Protein AF-C6Q1Y8-F1 (afdb_monomer_lite)

Secondary structure (DSSP, 8-state):
----S-HHHHHHHHHHHHHHTTSS-GGGHHHHHHHHHHHHHHHHHHHHHSGGG--HHHHHHHHHHHHHHHHHHS--

Sequence (76 aa):
MLLKSNLYERNLILLKTLAAYGYLKEEYLNDINEMTILLYHGMLTKILNSGETLNIEECSETMLRYIKQITASFKN

Structure (mmCIF, N/CA/C/O backbone):
data_AF-C6Q1Y8-F1
#
_entry.id   AF-C6Q1Y8-F1
#
loop_
_atom_site.group_PDB
_atom_site.id
_atom_site.type_symbol
_atom_site.label_atom_id
_atom_site.label_alt_id
_atom_site.label_comp_id
_atom_site.label_asym_id
_atom_site.label_entity_id
_atom_site.label_seq_id
_atom_site.pdbx_PDB_ins_code
_atom_site.Cartn_x
_atom_site.Cartn_y
_atom_site.Cartn_z
_atom_site.occ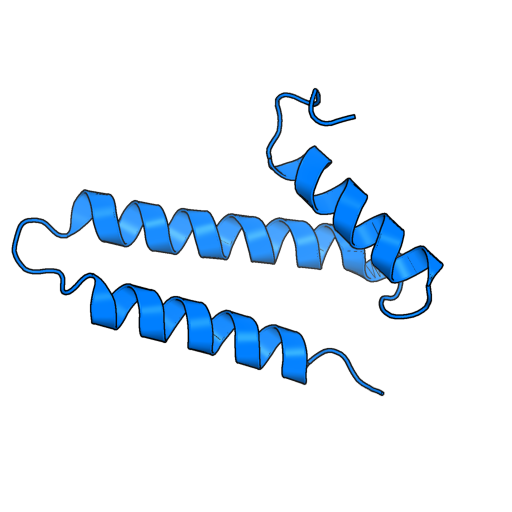upancy
_atom_site.B_iso_or_equiv
_atom_site.auth_seq_id
_atom_site.auth_comp_id
_atom_site.auth_asym_id
_atom_site.auth_atom_id
_atom_site.pdbx_PDB_model_num
ATOM 1 N N . MET A 1 1 ? 4.585 18.415 -10.132 1.00 46.25 1 MET A N 1
ATOM 2 C CA . MET A 1 1 ? 3.364 19.208 -9.852 1.00 46.25 1 MET A CA 1
ATOM 3 C C . MET A 1 1 ? 2.536 18.513 -8.780 1.00 46.25 1 MET A C 1
ATOM 5 O O . MET A 1 1 ? 2.077 17.405 -9.010 1.00 46.25 1 MET A O 1
ATOM 9 N N . LEU A 1 2 ? 2.330 19.171 -7.637 1.00 43.97 2 LEU A N 1
ATOM 10 C CA . LEU A 1 2 ? 1.458 18.748 -6.523 1.00 43.97 2 LEU A CA 1
ATOM 11 C C . LEU A 1 2 ? -0.048 19.009 -6.792 1.00 43.97 2 LEU A C 1
ATOM 13 O O . LEU A 1 2 ? -0.839 19.053 -5.860 1.00 43.97 2 LEU A O 1
ATOM 17 N N . LEU A 1 3 ? -0.440 19.199 -8.061 1.00 49.00 3 LEU A N 1
ATOM 18 C CA . LEU A 1 3 ? -1.738 19.757 -8.480 1.00 49.00 3 LEU A CA 1
ATOM 19 C C . LEU A 1 3 ? -2.608 18.796 -9.308 1.00 49.00 3 LEU A C 1
ATOM 21 O O . LEU A 1 3 ? -3.530 19.232 -9.987 1.00 49.00 3 LEU A O 1
ATOM 25 N N . LYS A 1 4 ? -2.334 17.489 -9.282 1.00 48.59 4 LYS A N 1
ATOM 26 C CA . LYS A 1 4 ? -3.311 16.507 -9.764 1.00 48.59 4 LYS A CA 1
ATOM 27 C C . LYS A 1 4 ? -4.225 16.141 -8.600 1.00 48.59 4 LYS A C 1
ATOM 29 O O . LYS A 1 4 ? -3.749 15.667 -7.570 1.00 48.59 4 LYS A O 1
ATOM 34 N N . SER A 1 5 ? -5.520 16.409 -8.754 1.00 57.75 5 SER A N 1
ATOM 35 C CA . SER A 1 5 ? -6.561 16.270 -7.722 1.00 57.75 5 SER A CA 1
ATOM 36 C C . SER A 1 5 ? -6.736 14.832 -7.226 1.00 57.75 5 SER A C 1
ATOM 38 O O . SER A 1 5 ? -7.378 14.601 -6.208 1.00 57.75 5 SER A O 1
ATOM 40 N N . ASN A 1 6 ? -6.172 13.861 -7.945 1.00 82.50 6 ASN A N 1
ATOM 41 C CA . ASN A 1 6 ? -6.328 12.445 -7.677 1.00 82.50 6 ASN A CA 1
ATOM 42 C C . ASN A 1 6 ? -5.068 11.859 -7.010 1.00 82.50 6 ASN A C 1
ATOM 44 O O . ASN A 1 6 ? -3.970 11.900 -7.576 1.00 82.50 6 ASN A O 1
ATOM 48 N N . LEU A 1 7 ? -5.244 11.275 -5.816 1.00 83.94 7 LEU A N 1
ATOM 49 C CA . LEU A 1 7 ? -4.211 10.537 -5.075 1.00 83.94 7 LEU A CA 1
ATOM 50 C C . LEU A 1 7 ? -3.542 9.464 -5.947 1.00 83.94 7 LEU A C 1
ATOM 52 O O . LEU A 1 7 ? -2.325 9.293 -5.874 1.00 83.94 7 LEU A O 1
ATOM 56 N N . TYR A 1 8 ? -4.319 8.823 -6.824 1.00 89.94 8 TYR A N 1
ATOM 57 C CA . TYR A 1 8 ? -3.831 7.831 -7.772 1.00 89.94 8 TYR A CA 1
ATOM 58 C C . TYR A 1 8 ? -2.742 8.388 -8.679 1.00 89.94 8 TYR A C 1
ATOM 60 O O . TYR A 1 8 ? -1.669 7.804 -8.801 1.00 89.94 8 TYR A O 1
ATOM 68 N N . GLU A 1 9 ? -2.983 9.541 -9.297 1.00 91.06 9 GLU A N 1
ATOM 69 C CA . GLU A 1 9 ? -2.025 10.107 -10.240 1.00 91.06 9 GLU A CA 1
ATOM 70 C C . GLU A 1 9 ? -0.775 10.634 -9.533 1.00 91.06 9 GLU A C 1
ATOM 72 O O . GLU A 1 9 ? 0.329 10.526 -10.066 1.00 91.06 9 GLU A O 1
ATOM 77 N N . ARG A 1 10 ? -0.937 11.188 -8.325 1.00 88.94 10 ARG A N 1
ATOM 78 C CA . ARG A 1 10 ? 0.186 11.661 -7.508 1.00 88.94 10 ARG A CA 1
ATOM 79 C C . ARG A 1 10 ? 1.114 10.514 -7.125 1.00 88.94 10 ARG A C 1
ATOM 81 O O . ARG A 1 10 ? 2.323 10.649 -7.295 1.00 88.94 10 ARG A O 1
ATOM 88 N N . ASN A 1 11 ? 0.561 9.403 -6.644 1.00 89.69 11 ASN A N 1
ATOM 89 C CA . ASN A 1 11 ? 1.364 8.245 -6.266 1.00 89.69 11 ASN A CA 1
ATOM 90 C C . ASN A 1 11 ? 2.000 7.581 -7.502 1.00 89.69 11 ASN A C 1
ATOM 92 O O . ASN A 1 11 ? 3.190 7.274 -7.487 1.00 89.69 11 ASN A O 1
ATOM 96 N N . LEU A 1 12 ? 1.285 7.518 -8.631 1.00 92.62 12 LEU A N 1
ATOM 97 C CA . LEU A 1 12 ? 1.838 7.001 -9.884 1.00 92.62 12 LEU A CA 1
ATOM 98 C C . LEU A 1 12 ? 3.030 7.825 -10.404 1.00 92.62 12 LEU A C 1
ATOM 100 O O . LEU A 1 12 ? 3.973 7.254 -10.941 1.00 92.62 12 LEU A O 1
ATOM 104 N N . ILE A 1 13 ? 3.030 9.155 -10.240 1.00 93.94 13 ILE A N 1
ATOM 105 C CA . ILE A 1 13 ? 4.183 10.005 -10.605 1.00 93.94 13 ILE A CA 1
ATOM 106 C C . ILE A 1 13 ? 5.429 9.629 -9.788 1.00 93.94 13 ILE A C 1
ATOM 108 O O . ILE A 1 13 ? 6.533 9.566 -10.337 1.00 93.94 13 ILE A O 1
ATOM 112 N N . LEU A 1 14 ? 5.259 9.351 -8.493 1.00 91.69 14 LEU A N 1
ATOM 113 C CA . LEU A 1 14 ? 6.356 8.918 -7.625 1.00 91.69 14 LEU A CA 1
ATOM 114 C C . LEU A 1 14 ? 6.875 7.538 -8.052 1.00 91.69 14 LEU A C 1
ATOM 116 O O . LEU A 1 14 ? 8.079 7.361 -8.219 1.00 91.69 14 LEU A O 1
ATOM 120 N N . LEU A 1 15 ? 5.976 6.592 -8.332 1.00 92.12 15 LEU A N 1
ATOM 121 C CA . LEU A 1 15 ? 6.339 5.255 -8.811 1.00 92.12 15 LEU A CA 1
ATOM 122 C C . LEU A 1 15 ? 7.057 5.290 -10.170 1.00 92.12 15 LEU A C 1
ATOM 124 O O . LEU A 1 15 ? 8.056 4.598 -10.350 1.00 92.12 15 LEU A O 1
ATOM 128 N N . LYS A 1 16 ? 6.625 6.150 -11.100 1.00 94.62 16 LYS A N 1
ATOM 129 C CA . LYS A 1 16 ? 7.320 6.375 -12.381 1.00 94.62 16 LYS A CA 1
ATOM 130 C C . LYS A 1 16 ? 8.734 6.911 -12.192 1.00 94.62 16 LYS A C 1
ATOM 132 O O . LYS A 1 16 ? 9.636 6.524 -12.924 1.00 94.62 16 LYS A O 1
ATOM 137 N N . THR A 1 17 ? 8.937 7.770 -11.195 1.00 94.19 17 THR A N 1
ATOM 138 C CA . THR A 1 17 ? 10.273 8.274 -10.854 1.00 94.19 17 THR A CA 1
ATOM 139 C C . THR A 1 17 ? 11.177 7.128 -10.394 1.00 94.19 17 THR A C 1
ATOM 141 O O . THR A 1 17 ? 12.307 7.017 -10.851 1.00 94.19 17 THR A O 1
ATOM 144 N N . LEU A 1 18 ? 10.666 6.227 -9.550 1.00 91.19 18 LEU A N 1
ATOM 145 C CA . LEU A 1 18 ? 11.411 5.049 -9.094 1.00 91.19 18 LEU A CA 1
ATOM 146 C C . LEU A 1 18 ? 11.713 4.064 -10.232 1.00 91.19 18 LEU A C 1
ATOM 148 O O . LEU A 1 18 ? 12.815 3.521 -10.288 1.00 91.19 18 LEU A O 1
ATOM 152 N N . ALA A 1 19 ? 10.774 3.872 -11.159 1.00 92.50 19 ALA A N 1
ATOM 153 C CA . ALA A 1 19 ? 10.990 3.049 -12.346 1.00 92.50 19 ALA A CA 1
ATOM 154 C C . ALA A 1 19 ? 12.076 3.623 -13.267 1.00 92.50 19 ALA A C 1
ATOM 156 O O . ALA A 1 19 ? 12.937 2.881 -13.729 1.00 92.50 19 ALA A O 1
ATOM 157 N N . ALA A 1 20 ? 12.103 4.948 -13.456 1.00 94.06 20 ALA A N 1
ATOM 158 C CA . ALA A 1 20 ? 13.135 5.624 -14.243 1.00 94.06 20 ALA A CA 1
ATOM 159 C C . ALA A 1 20 ? 14.551 5.443 -13.663 1.00 94.06 20 ALA A C 1
ATOM 161 O O . ALA A 1 20 ? 15.528 5.440 -14.408 1.00 94.06 20 ALA A O 1
ATOM 162 N N . TYR A 1 21 ? 14.668 5.252 -12.345 1.00 93.75 21 TYR A N 1
ATOM 163 C CA . TYR A 1 21 ? 15.928 4.911 -11.677 1.00 93.75 21 TYR A CA 1
ATOM 164 C C . TYR A 1 21 ? 16.229 3.402 -11.642 1.00 93.75 21 TYR A C 1
ATOM 166 O O . TYR A 1 21 ? 17.231 2.995 -11.060 1.00 93.75 21 TYR A O 1
ATOM 174 N N . GLY A 1 22 ? 15.383 2.564 -12.249 1.00 90.31 22 GLY A N 1
ATOM 175 C CA . GLY A 1 22 ? 15.569 1.114 -12.313 1.00 90.31 22 GLY A CA 1
ATOM 176 C C . GLY A 1 22 ? 15.145 0.351 -11.055 1.00 90.31 22 GLY A C 1
ATOM 177 O O . GLY A 1 22 ? 15.365 -0.854 -10.988 1.00 90.31 22 GLY A O 1
ATOM 178 N N . TYR A 1 23 ? 14.513 1.007 -10.076 1.00 88.50 23 TYR A N 1
ATOM 179 C CA . TYR A 1 23 ? 14.056 0.342 -8.847 1.00 88.50 23 TYR A CA 1
ATOM 180 C C . TYR A 1 23 ? 12.773 -0.474 -9.043 1.00 88.50 23 TYR A C 1
ATOM 182 O O . TYR A 1 23 ? 12.488 -1.365 -8.250 1.00 88.50 23 TYR A O 1
ATOM 190 N N . LEU A 1 24 ? 11.983 -0.163 -10.076 1.00 87.50 24 LEU A N 1
ATOM 191 C CA . LEU A 1 24 ? 10.708 -0.814 -10.386 1.00 87.50 24 LEU A CA 1
ATOM 192 C C . LEU A 1 24 ? 10.605 -1.090 -11.884 1.00 87.50 24 LEU A C 1
ATOM 194 O O . LEU A 1 24 ? 11.052 -0.284 -12.697 1.00 87.50 24 LEU A O 1
ATOM 198 N N . LYS A 1 25 ? 9.942 -2.186 -12.261 1.00 88.69 25 LYS A N 1
ATOM 199 C CA . LYS A 1 25 ? 9.554 -2.395 -13.660 1.00 88.69 25 LYS A CA 1
ATOM 200 C C . LYS A 1 25 ? 8.305 -1.581 -13.982 1.00 88.69 25 LYS A C 1
ATOM 202 O O . LYS A 1 25 ? 7.331 -1.633 -13.231 1.00 88.69 25 LYS A O 1
ATOM 207 N N . GLU A 1 26 ? 8.317 -0.882 -15.117 1.00 91.75 26 GLU A N 1
ATOM 208 C CA . GLU A 1 26 ? 7.191 -0.040 -15.547 1.00 91.75 26 GLU A CA 1
ATOM 209 C C . GLU A 1 26 ? 5.867 -0.811 -15.668 1.00 91.75 26 GLU A C 1
ATOM 211 O O . GLU A 1 26 ? 4.808 -0.276 -15.343 1.00 91.75 26 GLU A O 1
ATOM 216 N N . GLU A 1 27 ? 5.935 -2.084 -16.069 1.00 93.75 27 GLU A N 1
ATOM 217 C CA . GLU A 1 27 ? 4.768 -2.957 -16.241 1.00 93.75 27 GLU A CA 1
ATOM 218 C C . GLU A 1 27 ? 3.978 -3.197 -14.943 1.00 93.75 27 GLU A C 1
ATOM 220 O O . GLU A 1 27 ? 2.782 -3.457 -15.010 1.00 93.75 27 GLU A O 1
ATOM 225 N N . TYR A 1 28 ? 4.600 -3.043 -13.765 1.00 90.50 28 TYR A N 1
ATOM 226 C CA . TYR A 1 28 ? 3.941 -3.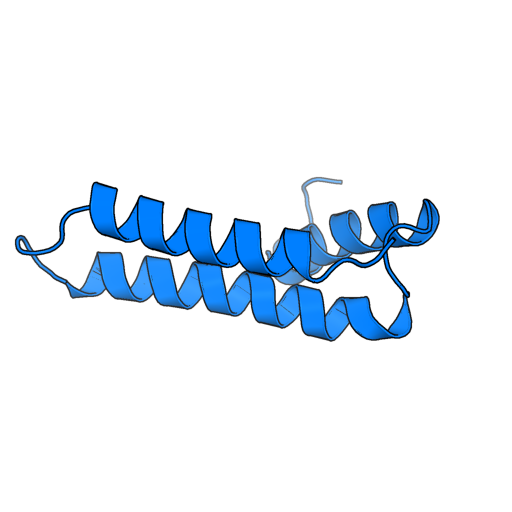271 -12.470 1.00 90.50 28 TYR A CA 1
ATOM 227 C C . TYR A 1 28 ? 3.445 -1.989 -11.788 1.00 90.50 28 TYR A C 1
ATOM 229 O O . TYR A 1 28 ? 2.868 -2.055 -10.703 1.00 90.50 28 TYR A O 1
ATOM 237 N N . LEU A 1 29 ? 3.672 -0.800 -12.362 1.00 91.50 29 LEU A N 1
ATOM 238 C CA . LEU A 1 29 ? 3.431 0.452 -11.631 1.00 91.50 29 LEU A CA 1
ATOM 239 C C . LEU A 1 29 ? 1.959 0.697 -11.314 1.00 91.50 29 LEU A C 1
ATOM 241 O O . LEU A 1 29 ? 1.674 1.224 -10.244 1.00 91.50 29 LEU A O 1
ATOM 245 N N . ASN A 1 30 ? 1.033 0.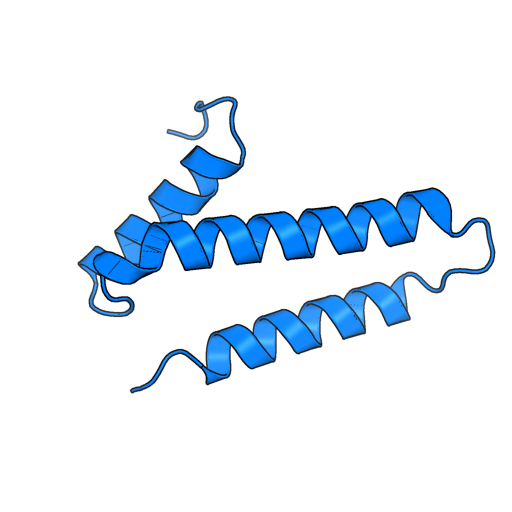335 -12.205 1.00 91.38 30 ASN A N 1
ATOM 246 C CA . ASN A 1 30 ? -0.398 0.517 -11.945 1.00 91.38 30 ASN A CA 1
ATOM 247 C C . ASN A 1 30 ? -0.871 -0.387 -10.800 1.00 91.38 30 ASN A C 1
ATOM 249 O O . ASN A 1 30 ? -1.489 0.112 -9.863 1.00 91.38 30 ASN A O 1
ATOM 253 N N . ASP A 1 31 ? -0.486 -1.662 -10.818 1.00 89.62 31 ASP A N 1
ATOM 254 C CA . ASP A 1 31 ? -0.860 -2.629 -9.782 1.00 89.62 31 ASP A CA 1
ATOM 255 C C . ASP A 1 31 ? -0.280 -2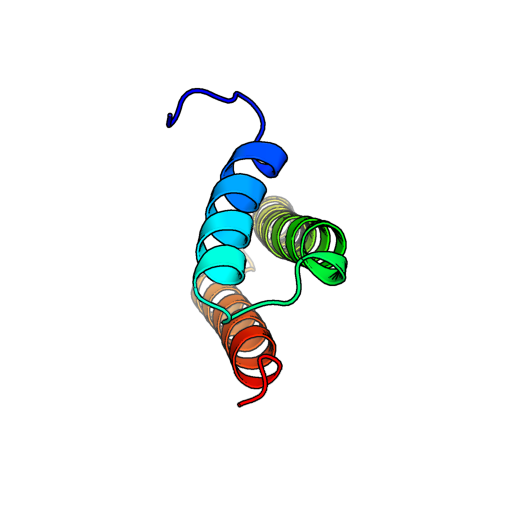.236 -8.416 1.00 89.62 31 ASP A C 1
ATOM 257 O O . ASP A 1 31 ? -0.978 -2.236 -7.401 1.00 89.62 31 ASP A O 1
ATOM 261 N N . ILE A 1 32 ? 0.990 -1.810 -8.382 1.00 90.25 32 ILE A N 1
ATOM 262 C CA . ILE A 1 32 ? 1.630 -1.298 -7.161 1.00 90.25 32 ILE A CA 1
ATOM 263 C C . ILE A 1 32 ? 0.914 -0.033 -6.665 1.00 90.25 32 ILE A C 1
ATOM 265 O O . ILE A 1 32 ? 0.725 0.142 -5.457 1.00 90.25 32 ILE A O 1
ATOM 269 N N . ASN A 1 33 ? 0.508 0.853 -7.578 1.00 91.31 33 ASN A N 1
ATOM 270 C CA . ASN A 1 33 ? -0.191 2.090 -7.249 1.00 91.31 33 ASN A CA 1
ATOM 271 C C . ASN A 1 33 ? -1.556 1.814 -6.615 1.00 91.31 33 ASN A C 1
ATOM 273 O O . ASN A 1 33 ? -1.873 2.371 -5.565 1.00 91.31 33 ASN A O 1
ATOM 277 N N . GLU A 1 34 ? -2.338 0.933 -7.234 1.00 90.44 34 GLU A N 1
ATOM 278 C CA . GLU A 1 34 ? -3.652 0.523 -6.754 1.00 90.44 34 GLU A CA 1
ATOM 279 C C . GLU A 1 34 ? -3.552 -0.186 -5.401 1.00 90.44 34 GLU A C 1
A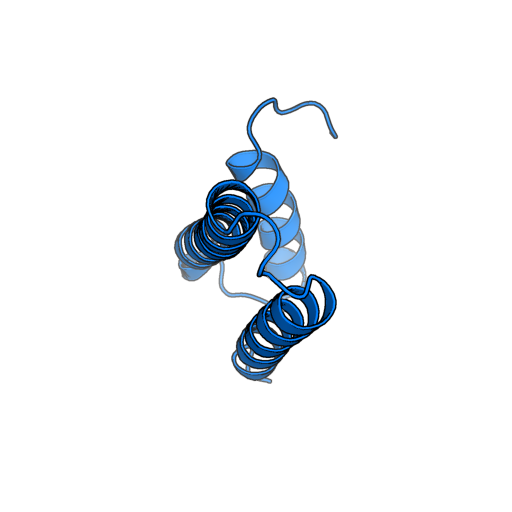TOM 281 O O . GLU A 1 34 ? -4.223 0.221 -4.453 1.00 90.44 34 GLU A O 1
ATOM 286 N N . MET A 1 35 ? -2.634 -1.149 -5.258 1.00 88.50 35 MET A N 1
ATOM 287 C CA . MET A 1 35 ? -2.361 -1.820 -3.983 1.00 88.50 35 MET A CA 1
ATOM 288 C C . MET A 1 35 ? -2.037 -0.812 -2.874 1.00 88.50 35 MET A C 1
ATOM 290 O O . MET A 1 35 ? -2.584 -0.892 -1.773 1.00 88.50 35 MET A O 1
ATOM 294 N N . THR A 1 36 ? -1.170 0.160 -3.161 1.00 86.44 36 THR A N 1
ATOM 295 C CA . THR A 1 36 ? -0.773 1.193 -2.194 1.00 86.44 36 THR A CA 1
ATOM 296 C C . THR A 1 36 ? -1.979 2.011 -1.727 1.00 86.44 36 THR A C 1
ATOM 298 O O . THR A 1 36 ? -2.159 2.235 -0.530 1.00 86.44 36 THR A O 1
ATOM 301 N N . ILE A 1 37 ? -2.842 2.428 -2.655 1.00 88.31 37 ILE A N 1
ATOM 302 C CA . ILE A 1 37 ? -4.043 3.215 -2.343 1.00 88.31 37 ILE A CA 1
ATOM 303 C C . ILE A 1 37 ? -5.053 2.387 -1.553 1.00 88.31 37 ILE A C 1
ATOM 305 O O . ILE A 1 37 ? -5.603 2.889 -0.574 1.00 88.31 37 ILE A O 1
ATOM 309 N N . LEU A 1 38 ? -5.272 1.126 -1.931 1.00 85.50 38 LEU A N 1
ATOM 310 C CA . LEU A 1 38 ? -6.175 0.216 -1.227 1.00 85.50 38 LEU A CA 1
ATOM 311 C C . LEU A 1 38 ? -5.717 -0.042 0.210 1.00 85.50 38 LEU A C 1
ATOM 313 O O . LEU A 1 38 ? -6.548 -0.071 1.114 1.00 85.50 38 LEU A O 1
ATOM 317 N N . LEU A 1 39 ? -4.409 -0.161 0.449 1.00 83.44 39 LEU A N 1
ATOM 318 C CA . LEU A 1 39 ? -3.859 -0.300 1.798 1.00 83.44 39 LEU A CA 1
ATOM 319 C C . LEU A 1 39 ? -4.131 0.941 2.657 1.00 83.44 39 LEU A C 1
ATOM 321 O O . LEU A 1 39 ? -4.613 0.808 3.784 1.00 83.44 39 LEU A O 1
ATOM 325 N N . TYR A 1 40 ? -3.884 2.144 2.125 1.00 83.56 40 TYR A N 1
ATOM 326 C CA . TYR A 1 40 ? -4.221 3.386 2.827 1.00 83.56 40 TYR A CA 1
ATOM 327 C C . TYR A 1 40 ? -5.725 3.517 3.073 1.00 83.56 40 TYR A C 1
ATOM 329 O O . TYR A 1 40 ? -6.140 3.868 4.176 1.00 83.56 40 TYR A O 1
ATOM 337 N N . HIS A 1 41 ? -6.544 3.204 2.069 1.00 85.94 41 HIS A N 1
ATOM 338 C CA . HIS A 1 41 ? -7.996 3.275 2.172 1.00 85.94 41 HIS A CA 1
ATOM 339 C C . HIS A 1 41 ? -8.543 2.280 3.199 1.00 85.94 41 HIS A C 1
ATOM 341 O O . HIS A 1 41 ? -9.365 2.655 4.032 1.00 85.94 41 HIS A O 1
ATOM 347 N N . GLY A 1 42 ? -8.061 1.036 3.186 1.00 83.19 42 GLY A N 1
ATOM 348 C CA . GLY A 1 42 ? -8.448 0.002 4.140 1.00 83.19 42 GLY A CA 1
ATOM 349 C C . GLY A 1 42 ? -8.079 0.376 5.572 1.00 83.19 42 GLY A C 1
ATOM 350 O O . GLY A 1 42 ? -8.902 0.226 6.474 1.00 83.19 42 GLY A O 1
ATOM 351 N N . MET A 1 43 ? -6.884 0.938 5.784 1.00 83.69 43 MET A N 1
ATOM 352 C CA . MET A 1 43 ? -6.467 1.400 7.109 1.00 83.69 43 MET A CA 1
ATOM 353 C C . MET A 1 43 ? -7.291 2.598 7.587 1.00 83.69 43 MET A C 1
ATOM 355 O O . MET A 1 43 ? -7.784 2.591 8.711 1.00 83.69 43 MET A O 1
ATOM 359 N N . LEU A 1 44 ? -7.495 3.598 6.726 1.00 84.25 44 LEU A N 1
ATOM 360 C CA . LEU A 1 44 ? -8.307 4.766 7.061 1.00 84.25 44 LEU A CA 1
ATOM 361 C C . LEU A 1 44 ? -9.750 4.359 7.381 1.00 84.25 44 LEU A C 1
ATOM 363 O O . LEU A 1 44 ? -10.306 4.795 8.381 1.00 84.25 44 LEU A O 1
ATOM 367 N N . THR A 1 45 ? -10.332 3.469 6.579 1.00 85.31 45 THR A N 1
ATOM 368 C CA . THR A 1 45 ? -11.680 2.930 6.802 1.00 85.31 45 THR A CA 1
ATOM 369 C C . THR A 1 45 ? -11.763 2.175 8.122 1.00 85.31 45 THR A C 1
ATOM 371 O O . THR A 1 45 ? -12.724 2.352 8.867 1.00 85.31 45 THR A O 1
ATOM 374 N N . LYS A 1 46 ? -10.750 1.359 8.442 1.00 81.81 46 LYS A N 1
ATOM 375 C CA . LYS A 1 46 ? -10.670 0.667 9.729 1.00 81.81 46 LYS A CA 1
ATOM 376 C C . LYS A 1 46 ? -10.671 1.670 10.880 1.00 81.81 46 LYS A C 1
ATOM 378 O O . LYS A 1 46 ? -11.492 1.512 11.769 1.00 81.81 46 LYS A O 1
ATOM 383 N N . ILE A 1 47 ? -9.825 2.701 10.817 1.00 82.25 47 ILE A N 1
ATOM 384 C CA . ILE A 1 47 ? -9.711 3.745 11.848 1.00 82.25 47 ILE A CA 1
ATOM 385 C C . ILE A 1 47 ? -11.021 4.517 12.030 1.00 82.25 47 ILE A C 1
ATOM 387 O O . ILE A 1 47 ? -11.442 4.772 13.155 1.00 82.25 47 ILE A O 1
ATOM 391 N N . LEU A 1 48 ? -11.680 4.886 10.932 1.00 85.00 48 LEU A N 1
ATOM 392 C CA . LEU A 1 48 ? -12.918 5.664 10.982 1.00 85.00 48 LEU A CA 1
ATOM 393 C C . LEU A 1 48 ? -14.102 4.857 11.536 1.00 85.00 48 LEU A C 1
ATOM 395 O O . LEU A 1 48 ? -14.985 5.432 12.165 1.00 85.00 48 LEU A O 1
ATOM 399 N N . ASN A 1 49 ? -14.125 3.538 11.320 1.00 83.75 49 ASN A N 1
ATOM 400 C CA . ASN A 1 49 ? -15.255 2.680 11.693 1.00 83.75 49 ASN A CA 1
ATOM 401 C C . ASN A 1 49 ? -15.099 1.973 13.044 1.00 83.75 49 ASN A C 1
ATOM 403 O O . ASN A 1 49 ? -16.016 1.288 13.488 1.00 83.75 49 ASN A O 1
ATOM 407 N N . SER A 1 50 ? -13.947 2.083 13.694 1.00 76.94 50 SER A N 1
ATOM 408 C CA . SER A 1 50 ? -13.601 1.236 14.835 1.00 76.94 50 SER A CA 1
ATOM 409 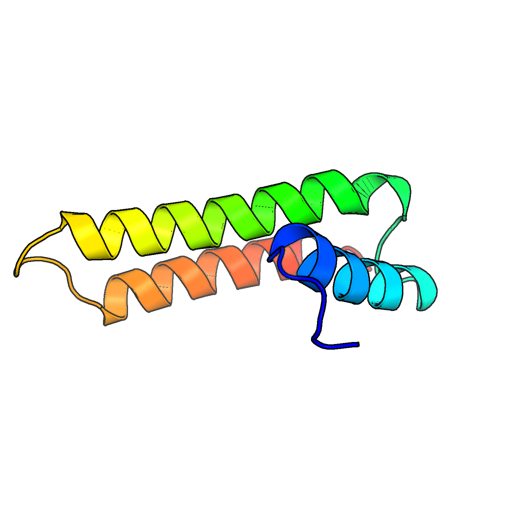C C . SER A 1 50 ? -14.006 1.763 16.216 1.00 76.94 50 SER A C 1
ATOM 411 O O . SER A 1 50 ? -13.706 1.114 17.220 1.00 76.94 50 SER A O 1
ATOM 413 N N . GLY A 1 51 ? -14.691 2.909 16.283 1.00 71.50 51 GLY A N 1
ATOM 414 C CA . GLY A 1 51 ? -15.116 3.525 17.546 1.00 71.50 51 GLY A CA 1
ATOM 415 C C . GLY A 1 51 ? -13.949 3.801 18.511 1.00 71.50 51 GLY A C 1
ATOM 416 O O . GLY A 1 51 ? -12.799 3.901 18.088 1.00 71.50 51 GLY A O 1
ATOM 417 N N . GLU A 1 52 ? -14.234 3.897 19.815 1.00 65.12 52 GLU A N 1
ATOM 418 C CA . GLU A 1 52 ? -13.233 4.165 20.873 1.00 65.12 52 GLU A CA 1
ATOM 419 C C . GLU A 1 52 ? -12.279 2.987 21.156 1.00 65.12 52 GLU A C 1
ATOM 421 O O . GLU A 1 52 ? -11.301 3.135 21.882 1.00 65.12 52 GLU A O 1
ATOM 426 N N . THR A 1 53 ? -12.535 1.805 20.591 1.00 67.31 53 THR A N 1
ATOM 427 C CA . THR A 1 53 ? -11.797 0.570 20.912 1.00 67.31 53 THR A CA 1
ATOM 428 C C . THR A 1 53 ? -10.542 0.334 20.075 1.00 67.31 53 THR A C 1
ATOM 430 O O . THR A 1 53 ? -9.853 -0.665 20.274 1.00 67.31 53 THR A O 1
ATOM 433 N N . LEU A 1 54 ? -10.241 1.209 19.116 1.00 71.81 54 LEU A N 1
ATOM 434 C CA . LEU A 1 54 ? -9.083 1.035 18.249 1.00 71.81 54 LEU A CA 1
ATOM 435 C C . LEU A 1 54 ? -7.851 1.719 18.820 1.00 71.81 54 LEU A C 1
ATOM 437 O O . LEU A 1 54 ? -7.815 2.935 18.993 1.00 71.81 54 LEU A O 1
ATOM 441 N N . ASN A 1 55 ? -6.804 0.932 19.012 1.00 80.31 55 ASN A N 1
ATOM 442 C CA . ASN A 1 55 ? -5.488 1.449 19.313 1.00 80.31 55 ASN A CA 1
ATOM 443 C C . ASN A 1 55 ? -4.835 1.972 18.009 1.00 80.31 55 ASN A C 1
ATOM 445 O O . ASN A 1 55 ? -4.634 1.228 17.039 1.00 80.31 55 ASN A O 1
ATOM 449 N N . ILE A 1 56 ? -4.549 3.276 17.963 1.00 76.88 56 ILE A N 1
ATOM 450 C CA . ILE A 1 56 ? -3.937 3.944 16.802 1.00 76.88 56 ILE A CA 1
ATOM 451 C C . ILE A 1 56 ? -2.512 3.421 16.574 1.00 76.88 56 ILE A C 1
ATOM 453 O O . ILE A 1 56 ? -2.081 3.272 15.423 1.00 76.88 56 ILE A O 1
ATOM 457 N N . GLU A 1 57 ? -1.793 3.089 17.643 1.00 81.25 57 GLU A N 1
ATOM 458 C CA . GLU A 1 57 ? -0.464 2.493 17.592 1.00 81.25 57 GLU A CA 1
ATOM 459 C C . GLU A 1 57 ? -0.501 1.120 16.899 1.00 81.25 57 GLU A C 1
ATOM 461 O O . GLU A 1 57 ? 0.271 0.897 15.967 1.00 81.25 57 GLU A O 1
ATOM 466 N N . GLU A 1 58 ? -1.460 0.244 17.217 1.00 81.56 58 GLU A N 1
ATOM 467 C CA . GLU A 1 58 ? -1.603 -1.069 16.551 1.00 81.56 58 GLU A CA 1
ATOM 468 C C . GLU A 1 58 ? -1.884 -0.948 15.040 1.00 81.56 58 GLU A C 1
ATOM 470 O O . GLU A 1 58 ? -1.411 -1.743 14.210 1.00 81.56 58 GLU A O 1
ATOM 475 N N . CYS A 1 59 ? -2.662 0.063 14.650 1.00 80.38 59 CYS A N 1
ATOM 476 C CA . CYS A 1 59 ? -2.933 0.359 13.244 1.00 80.38 59 CYS A CA 1
ATOM 477 C C . CYS A 1 59 ? -1.684 0.876 12.526 1.00 80.38 59 CYS A C 1
ATOM 479 O O . CYS A 1 59 ? -1.388 0.450 11.404 1.00 80.38 59 CYS A O 1
ATOM 481 N N . SER A 1 60 ? -0.905 1.718 13.203 1.00 81.12 60 SER A N 1
ATOM 482 C CA . SER A 1 60 ? 0.374 2.229 12.708 1.00 81.12 60 SER A CA 1
ATOM 483 C C . SER A 1 60 ? 1.396 1.103 12.525 1.00 81.12 60 SER A C 1
ATOM 485 O O . SER A 1 60 ? 2.034 1.010 11.474 1.00 81.12 60 SER A O 1
ATOM 487 N N . GLU A 1 61 ? 1.498 0.183 13.485 1.00 87.62 61 GLU A N 1
ATOM 488 C CA . GLU A 1 61 ? 2.353 -1.005 13.392 1.00 87.62 61 GLU A CA 1
ATOM 489 C C . GLU A 1 61 ? 1.953 -1.916 12.230 1.00 87.62 61 GLU A C 1
ATOM 491 O O . GLU A 1 61 ? 2.805 -2.418 11.491 1.00 87.62 61 GLU A O 1
ATOM 496 N N . THR A 1 62 ? 0.650 -2.102 12.024 1.00 84.00 62 THR A N 1
ATOM 497 C CA . THR A 1 62 ? 0.129 -2.884 10.899 1.00 84.00 62 THR A CA 1
ATOM 498 C C . THR A 1 62 ? 0.479 -2.240 9.558 1.00 84.00 62 THR A C 1
ATOM 500 O O . THR A 1 62 ? 0.938 -2.934 8.649 1.00 84.00 62 THR A O 1
ATOM 503 N N . MET A 1 63 ? 0.336 -0.918 9.443 1.00 83.06 63 MET A N 1
ATOM 504 C CA . MET A 1 63 ? 0.710 -0.176 8.238 1.00 83.06 63 MET A CA 1
ATOM 505 C C . MET A 1 63 ? 2.214 -0.297 7.957 1.00 83.06 63 MET A C 1
ATOM 507 O O . MET A 1 63 ? 2.616 -0.613 6.837 1.00 83.06 63 MET A O 1
ATOM 511 N N . LEU A 1 64 ? 3.049 -0.124 8.987 1.00 82.81 64 LEU A N 1
ATOM 512 C CA . LEU A 1 64 ? 4.502 -0.280 8.898 1.00 82.81 64 LEU A CA 1
ATOM 513 C C . LEU A 1 64 ? 4.906 -1.697 8.489 1.00 82.81 64 LEU A C 1
ATOM 515 O O . LEU A 1 64 ? 5.842 -1.864 7.708 1.00 82.81 64 LEU A O 1
ATOM 519 N N . ARG A 1 65 ? 4.201 -2.723 8.976 1.00 86.06 65 ARG A N 1
ATOM 520 C CA . ARG A 1 65 ? 4.422 -4.113 8.564 1.00 86.06 65 ARG A CA 1
ATOM 521 C C . ARG A 1 65 ? 4.139 -4.308 7.073 1.00 86.06 65 ARG A C 1
ATOM 523 O O . ARG A 1 65 ? 4.949 -4.937 6.397 1.00 86.06 65 ARG A O 1
ATOM 530 N N . TYR A 1 66 ? 3.051 -3.748 6.544 1.00 81.25 66 TYR A N 1
ATOM 531 C CA . TYR A 1 66 ? 2.757 -3.822 5.108 1.00 81.25 66 TYR A CA 1
ATOM 532 C C . TYR A 1 66 ? 3.781 -3.065 4.266 1.00 81.25 66 TYR A C 1
ATOM 534 O O . TYR A 1 66 ? 4.267 -3.609 3.279 1.00 81.25 66 TYR A O 1
ATOM 542 N N . ILE A 1 67 ? 4.186 -1.865 4.692 1.00 78.75 67 ILE A N 1
ATOM 543 C CA . ILE A 1 67 ? 5.249 -1.103 4.023 1.00 78.75 67 ILE A CA 1
ATOM 544 C C . ILE A 1 67 ? 6.556 -1.907 4.008 1.00 78.75 67 ILE A C 1
ATOM 546 O O . ILE A 1 67 ? 7.162 -2.050 2.953 1.00 78.75 67 ILE A O 1
ATOM 550 N N . LYS A 1 68 ? 6.965 -2.504 5.139 1.00 82.31 68 LYS A N 1
ATOM 551 C CA . LYS A 1 68 ? 8.148 -3.383 5.206 1.00 82.31 68 LYS A CA 1
ATOM 552 C C . LYS A 1 68 ? 8.049 -4.553 4.230 1.00 82.31 68 LYS A C 1
ATOM 554 O O . LYS A 1 68 ? 9.029 -4.852 3.556 1.00 82.31 68 LYS A O 1
ATOM 559 N N . GLN A 1 69 ? 6.886 -5.196 4.146 1.00 78.00 69 GLN A N 1
ATOM 560 C CA . GLN A 1 69 ? 6.671 -6.322 3.239 1.00 78.00 69 GLN A CA 1
ATOM 561 C C . GLN A 1 69 ? 6.760 -5.896 1.769 1.00 78.00 69 GLN A C 1
ATOM 563 O O . GLN A 1 69 ? 7.372 -6.600 0.968 1.00 78.00 69 GLN A O 1
ATOM 568 N N . ILE A 1 70 ? 6.195 -4.738 1.420 1.00 72.56 70 ILE A N 1
ATOM 569 C CA . ILE A 1 70 ? 6.304 -4.148 0.081 1.00 72.56 70 ILE A CA 1
ATOM 570 C C . ILE A 1 70 ? 7.773 -3.867 -0.240 1.00 72.56 70 ILE A C 1
ATOM 572 O O . ILE A 1 70 ? 8.267 -4.324 -1.266 1.00 72.56 70 ILE A O 1
ATOM 576 N N . THR A 1 71 ? 8.499 -3.218 0.676 1.00 72.88 71 THR A N 1
ATOM 577 C CA . THR A 1 71 ? 9.926 -2.928 0.502 1.00 72.88 71 THR A CA 1
ATOM 578 C C . THR A 1 71 ? 10.758 -4.196 0.326 1.00 72.88 71 THR A C 1
ATOM 580 O O . THR A 1 71 ? 11.601 -4.251 -0.559 1.00 72.88 71 THR A O 1
ATOM 583 N N . ALA A 1 72 ? 10.495 -5.238 1.117 1.00 75.19 72 ALA A N 1
ATOM 584 C CA . ALA A 1 72 ? 11.175 -6.528 1.001 1.00 75.19 72 ALA A CA 1
ATOM 585 C C . ALA A 1 72 ? 10.848 -7.276 -0.305 1.00 75.19 72 ALA A C 1
ATOM 587 O O . ALA A 1 72 ? 11.605 -8.149 -0.722 1.00 75.19 72 ALA A O 1
ATOM 588 N N . SER A 1 73 ? 9.721 -6.951 -0.941 1.00 66.88 73 SER A N 1
ATOM 589 C CA . SER A 1 73 ? 9.301 -7.557 -2.207 1.00 66.88 73 SER A CA 1
ATOM 590 C C . SER A 1 73 ? 9.961 -6.895 -3.424 1.00 66.88 73 SER A C 1
ATOM 592 O O . SER A 1 73 ? 9.984 -7.495 -4.501 1.00 66.88 73 SER A O 1
ATOM 594 N N . PHE A 1 74 ? 10.539 -5.695 -3.270 1.00 65.50 74 PHE A N 1
ATOM 595 C CA . PHE A 1 74 ? 11.412 -5.093 -4.278 1.00 65.50 74 PHE A CA 1
ATOM 596 C C . PHE A 1 74 ? 12.766 -5.814 -4.253 1.00 65.50 74 PHE A C 1
ATOM 598 O O . PHE A 1 74 ? 13.626 -5.543 -3.419 1.00 65.50 74 PHE A O 1
ATOM 605 N N . LYS A 1 75 ? 12.928 -6.799 -5.142 1.00 57.59 75 LYS A N 1
ATOM 606 C CA . LYS A 1 75 ? 14.197 -7.509 -5.345 1.00 57.59 75 LYS A CA 1
ATOM 607 C C . LYS A 1 75 ? 15.315 -6.541 -5.752 1.00 57.59 75 LYS A C 1
ATOM 609 O O . LYS A 1 75 ? 15.123 -5.759 -6.680 1.00 57.59 75 LYS A O 1
ATOM 614 N N . ASN A 1 76 ? 16.484 -6.718 -5.135 1.00 55.53 76 ASN A N 1
ATOM 615 C CA . ASN A 1 76 ? 17.770 -6.635 -5.833 1.00 55.53 76 ASN A CA 1
ATOM 616 C C . ASN A 1 76 ? 18.116 -8.028 -6.370 1.00 55.53 76 ASN A C 1
ATOM 618 O O . ASN A 1 76 ? 17.852 -9.010 -5.634 1.00 55.53 76 ASN A O 1
#

pLDDT: mean 81.49, std 12.02, range [43.97, 94.62]

Radius of gyration: 14.53 Å; chains: 1; bounding box: 33×27×37 Å

Organism: NCBI:txid536227

Foldseek 3Di:
DVPDPDQLVVQLVVLVVCVVVVQDPPVCSNVVSVVVVVLVVVLVVCVVPVPPPDDPVVSVVVSVVVVVVVVVPRDD